Protein AF-A0A6G7XSK5-F1 (afdb_monomer_lite)

Secondary structure (DSSP, 8-state):
-----------S--HHHHHHHHHHHHHHHHTTS-PPPHHHHHHHHHHHHHHHHHHHHHHHHHHHHHHHHHHHHH-

Foldseek 3Di:
DDDPPPPPPPPPCPVVNVVVVVVVVVVVVVVVPDDDDPVVVVVVVVVVVVVVVVVVVVVVVVCVVVVVVVVVVPD

pLDDT: mean 85.14, std 13.65, range [52.41, 98.5]

Structure (mmCIF, N/CA/C/O backbone):
data_AF-A0A6G7XSK5-F1
#
_entry.id   AF-A0A6G7XSK5-F1
#
loop_
_atom_site.group_PDB
_atom_site.id
_atom_site.type_symbol
_atom_site.label_atom_id
_atom_site.label_alt_id
_atom_site.label_comp_id
_atom_site.label_asym_id
_atom_site.label_entity_id
_atom_site.label_seq_id
_atom_site.pdbx_PDB_ins_code
_atom_site.Cartn_x
_atom_site.Cartn_y
_atom_site.Cartn_z
_atom_site.occupancy
_atom_site.B_iso_or_equiv
_atom_site.auth_seq_id
_atom_site.auth_comp_id
_atom_site.auth_asym_id
_atom_site.auth_atom_id
_atom_site.pdbx_PDB_model_num
ATOM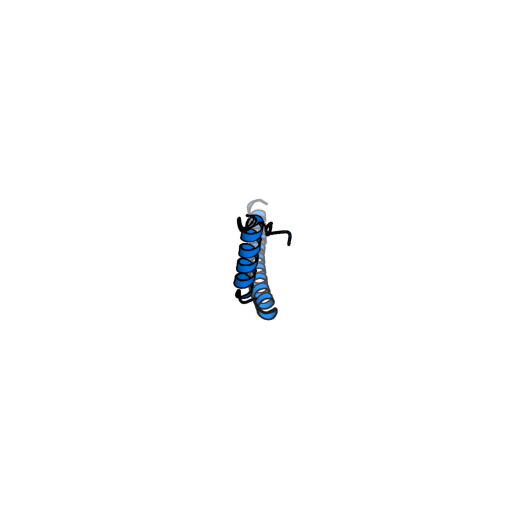 1 N N . MET A 1 1 ? -15.217 1.447 73.062 1.00 63.81 1 MET A N 1
ATOM 2 C CA . MET A 1 1 ? -15.456 0.894 71.714 1.00 63.81 1 MET A CA 1
ATOM 3 C C . MET A 1 1 ? -14.387 1.451 70.806 1.00 63.81 1 MET A C 1
ATOM 5 O O . MET A 1 1 ? -14.301 2.658 70.633 1.00 63.81 1 MET A O 1
ATOM 9 N N . THR A 1 2 ? -13.495 0.556 70.415 1.00 58.88 2 THR A N 1
ATOM 10 C CA . THR A 1 2 ? -12.219 0.788 69.745 1.00 58.88 2 THR A CA 1
ATOM 11 C C . THR A 1 2 ? -12.416 1.149 68.272 1.00 58.88 2 THR A C 1
ATOM 13 O O . THR A 1 2 ? -13.377 0.701 67.654 1.00 58.88 2 THR A O 1
ATOM 16 N N . ASP A 1 3 ? -11.431 1.880 67.750 1.00 55.19 3 ASP A N 1
ATOM 17 C CA . ASP A 1 3 ? -11.021 1.965 66.345 1.00 55.19 3 ASP A CA 1
ATOM 18 C C . ASP A 1 3 ? -11.649 3.047 65.441 1.00 55.19 3 ASP A C 1
ATOM 20 O O . ASP A 1 3 ? -12.556 2.813 64.649 1.00 55.19 3 ASP A O 1
ATOM 24 N N . GLN A 1 4 ? -11.082 4.258 65.515 1.00 62.09 4 GLN A N 1
ATOM 25 C CA . GLN A 1 4 ? -11.120 5.243 64.426 1.00 62.09 4 GLN A CA 1
ATOM 26 C C . GLN A 1 4 ? -9.770 5.310 63.694 1.00 62.09 4 GLN A C 1
ATOM 28 O O . GLN A 1 4 ? -9.238 6.391 63.450 1.00 62.09 4 GLN A O 1
ATOM 33 N N . SER A 1 5 ? -9.206 4.158 63.321 1.00 55.34 5 SER A N 1
ATOM 34 C CA . SER A 1 5 ? -8.066 4.096 62.402 1.00 55.34 5 SER A CA 1
ATOM 35 C C . SER A 1 5 ? -8.492 3.674 60.994 1.00 55.34 5 SER A C 1
ATOM 37 O O . SER A 1 5 ? -7.825 2.900 60.317 1.00 55.34 5 SER A O 1
ATOM 39 N N . VAL A 1 6 ? -9.599 4.235 60.489 1.00 60.03 6 VAL A N 1
ATOM 40 C CA . VAL A 1 6 ? -9.853 4.211 59.041 1.00 60.03 6 VAL A CA 1
ATOM 41 C C . VAL A 1 6 ? -8.939 5.255 58.405 1.00 60.03 6 VAL A C 1
ATOM 43 O O . VAL A 1 6 ? -9.286 6.423 58.228 1.00 60.03 6 VAL A O 1
ATOM 46 N N . SER A 1 7 ? -7.719 4.808 58.137 1.00 52.41 7 SER A N 1
ATOM 47 C CA . SER A 1 7 ? -6.663 5.461 57.380 1.00 52.41 7 SER A CA 1
ATOM 48 C C . SER A 1 7 ? -7.205 6.130 56.110 1.00 52.41 7 SER A C 1
ATOM 50 O O . SER A 1 7 ? -7.351 5.529 55.049 1.00 52.41 7 SER A O 1
ATOM 52 N N . GLN A 1 8 ? -7.441 7.441 56.193 1.00 60.16 8 GLN A N 1
ATOM 53 C CA . GLN A 1 8 ? -7.656 8.341 55.052 1.00 60.16 8 GLN A CA 1
ATOM 54 C C . GLN A 1 8 ? -6.358 8.578 54.254 1.00 60.16 8 GLN A C 1
ATOM 56 O O . GLN A 1 8 ? -6.023 9.703 53.887 1.00 60.16 8 GLN A O 1
ATOM 61 N N . GLN A 1 9 ? -5.585 7.527 53.988 1.00 56.62 9 GLN A N 1
ATOM 62 C CA . GLN A 1 9 ? -4.246 7.660 53.428 1.00 56.62 9 GLN A CA 1
ATOM 63 C C . GLN A 1 9 ? -4.003 6.742 52.236 1.00 56.62 9 GLN A C 1
ATOM 65 O O . GLN A 1 9 ? -2.965 6.124 52.204 1.00 56.62 9 GLN A O 1
ATOM 70 N N . GLU A 1 10 ? -4.881 6.708 51.225 1.00 54.03 10 GLU A N 1
ATOM 71 C CA . GLU A 1 10 ? -4.516 6.251 49.862 1.00 54.03 10 GLU A CA 1
ATOM 72 C C . GLU A 1 10 ? -5.400 6.887 48.763 1.00 54.03 10 GLU A C 1
ATOM 74 O O . GLU A 1 10 ? -5.953 6.222 47.894 1.00 54.03 10 GLU A O 1
ATOM 79 N N . ARG A 1 11 ? -5.546 8.222 48.756 1.00 56.94 11 ARG A N 1
ATOM 80 C CA . ARG A 1 11 ? -6.034 8.959 47.563 1.00 56.94 11 ARG A CA 1
ATOM 81 C C . ARG A 1 11 ? -4.925 9.698 46.810 1.00 56.94 11 ARG A C 1
ATOM 83 O O . ARG A 1 11 ? -5.198 10.577 45.997 1.00 56.94 11 ARG A O 1
ATOM 90 N N . ARG A 1 12 ? -3.658 9.322 47.013 1.00 59.22 12 ARG A N 1
ATOM 91 C CA . ARG A 1 12 ? -2.608 9.600 46.024 1.00 59.22 12 ARG A CA 1
ATOM 92 C C . ARG A 1 12 ? -2.764 8.558 44.926 1.00 59.22 12 ARG A C 1
ATOM 94 O O . ARG A 1 12 ? -2.199 7.479 45.021 1.00 59.22 12 ARG A O 1
ATOM 101 N N . GLY A 1 13 ? -3.604 8.849 43.930 1.00 62.06 13 GLY A N 1
ATOM 102 C CA . GLY A 1 13 ? -3.804 7.956 42.790 1.00 62.06 13 GLY A CA 1
ATOM 103 C C . GLY A 1 13 ? -2.451 7.544 42.212 1.00 62.06 13 GLY A C 1
ATOM 104 O O . GLY A 1 13 ? -1.722 8.398 41.704 1.00 62.06 13 GLY A O 1
ATOM 105 N N . ASN A 1 14 ? -2.119 6.260 42.356 1.00 79.00 14 ASN A N 1
ATOM 106 C CA . ASN A 1 14 ? -0.838 5.686 41.968 1.00 79.00 14 ASN A CA 1
ATOM 107 C C . ASN A 1 14 ? -0.539 6.078 40.501 1.00 79.00 14 ASN A C 1
ATOM 109 O O . ASN A 1 14 ? -1.450 5.994 39.669 1.00 79.00 14 ASN A O 1
ATOM 113 N N . PRO A 1 15 ? 0.683 6.504 40.127 1.00 78.12 15 PRO A N 1
ATOM 114 C CA . PRO A 1 15 ? 1.008 6.847 38.733 1.00 78.12 15 PRO A CA 1
ATOM 115 C C . PRO A 1 15 ? 0.710 5.690 37.763 1.00 78.12 15 PRO A C 1
ATOM 117 O O . PRO A 1 15 ? 0.294 5.913 36.628 1.00 78.12 15 PRO A O 1
ATOM 120 N N . ILE A 1 16 ? 0.797 4.453 38.258 1.00 82.56 16 ILE A N 1
ATOM 121 C CA . ILE A 1 16 ? 0.407 3.223 37.559 1.00 82.56 16 ILE A CA 1
ATOM 122 C C . ILE A 1 16 ? -1.093 3.216 37.212 1.00 82.56 16 ILE A C 1
ATOM 124 O O . ILE A 1 16 ? -1.476 2.837 36.107 1.00 82.56 16 ILE A O 1
ATOM 128 N N . THR A 1 17 ? -1.950 3.699 38.114 1.00 84.50 17 THR A N 1
ATOM 129 C CA . THR A 1 17 ? -3.401 3.809 37.900 1.00 84.50 17 THR A CA 1
ATOM 130 C C . THR A 1 17 ? -3.740 4.860 36.842 1.00 84.50 17 THR A C 1
ATOM 132 O O . THR A 1 17 ? -4.681 4.689 36.072 1.00 84.50 17 THR A O 1
ATOM 135 N N . ARG A 1 18 ? -2.964 5.946 36.752 1.00 83.25 18 ARG A N 1
ATOM 136 C CA . ARG A 1 18 ? -3.139 6.956 35.693 1.00 83.25 18 ARG A CA 1
ATOM 137 C C . ARG A 1 18 ? -2.747 6.406 34.322 1.00 83.25 18 ARG A C 1
ATOM 139 O O . ARG A 1 18 ? -3.474 6.617 33.354 1.00 83.25 18 ARG A O 1
ATOM 146 N N . LEU A 1 19 ? -1.640 5.666 34.250 1.00 88.19 19 LEU A N 1
ATOM 147 C CA . LEU A 1 19 ? -1.175 5.040 33.013 1.00 88.19 19 LEU A CA 1
ATOM 148 C C . LEU A 1 19 ? -2.149 3.962 32.512 1.00 88.19 19 LEU A C 1
ATOM 150 O O . LEU A 1 19 ? -2.445 3.909 31.321 1.00 88.19 19 LEU A O 1
ATOM 154 N N . SER A 1 20 ? -2.702 3.141 33.409 1.00 88.00 20 SER A N 1
ATOM 155 C CA . SER A 1 20 ? -3.680 2.115 33.029 1.00 88.00 20 SER A CA 1
ATOM 156 C C . SER A 1 20 ? -4.988 2.718 32.506 1.00 88.00 20 SER A C 1
ATOM 158 O O . SER A 1 20 ? -5.544 2.216 31.529 1.00 88.00 20 SER A O 1
ATOM 160 N N . LEU A 1 21 ? -5.451 3.829 33.090 1.00 87.81 21 LEU A N 1
ATOM 161 C CA . LEU A 1 21 ? -6.605 4.582 32.589 1.00 87.81 21 LEU A CA 1
ATOM 162 C C . LEU A 1 21 ? -6.343 5.174 31.198 1.00 87.81 21 LEU A C 1
ATOM 164 O O . LEU A 1 21 ? -7.197 5.049 30.322 1.00 87.81 21 LEU A O 1
ATOM 168 N N . PHE A 1 22 ? -5.159 5.749 30.972 1.00 88.12 22 PHE A N 1
ATOM 169 C CA . PHE A 1 22 ? -4.759 6.289 29.671 1.00 88.12 22 PHE A CA 1
ATOM 170 C C . PHE A 1 22 ? -4.710 5.207 28.580 1.00 88.12 22 PHE A C 1
ATOM 172 O O . PHE A 1 22 ? -5.312 5.371 27.522 1.00 88.12 22 PHE A O 1
ATOM 179 N N . LEU A 1 23 ? -4.079 4.058 28.844 1.00 92.88 23 LEU A N 1
ATOM 180 C CA . LEU A 1 23 ? -4.048 2.937 27.893 1.00 92.88 23 LEU A CA 1
ATOM 181 C C . LEU A 1 23 ? -5.456 2.440 27.552 1.00 92.88 23 LEU A C 1
ATOM 183 O O . LEU A 1 23 ? -5.759 2.139 26.398 1.00 92.88 23 LEU A O 1
ATOM 187 N N . ARG A 1 24 ? -6.345 2.398 28.547 1.00 91.81 24 ARG A N 1
ATOM 188 C CA . ARG A 1 24 ? -7.740 1.994 28.357 1.00 91.81 24 ARG A CA 1
ATOM 189 C C . ARG A 1 24 ? -8.514 2.991 27.486 1.00 91.81 24 ARG A C 1
ATOM 191 O O . ARG A 1 24 ? -9.339 2.562 26.683 1.00 91.81 24 ARG A O 1
ATOM 198 N N . GLN A 1 25 ? -8.218 4.288 27.596 1.00 92.38 25 GLN A N 1
ATOM 199 C CA . GLN A 1 25 ? -8.746 5.328 26.704 1.00 92.38 25 GLN A CA 1
ATOM 200 C C . GLN A 1 25 ? -8.202 5.190 25.276 1.00 92.38 25 GLN A 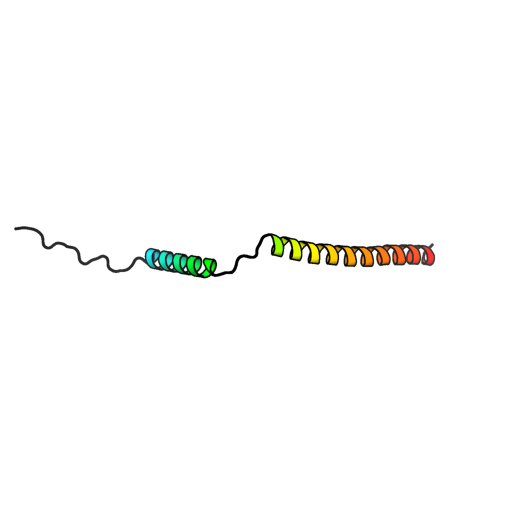C 1
ATOM 202 O O . GLN A 1 25 ? -8.986 5.223 24.332 1.00 92.38 25 GLN A O 1
ATOM 207 N N . VAL A 1 26 ? -6.896 4.954 25.105 1.00 92.56 26 VAL A N 1
ATOM 208 C CA . VAL A 1 26 ? -6.279 4.733 23.783 1.00 92.56 26 VAL A CA 1
ATOM 209 C C . VAL A 1 26 ? -6.913 3.536 23.080 1.00 92.56 26 VAL A C 1
ATOM 211 O O . VAL A 1 26 ? -7.322 3.652 21.932 1.00 92.56 26 VAL A O 1
ATOM 214 N N . VAL A 1 27 ? -7.079 2.401 23.767 1.00 92.50 27 VAL A N 1
ATOM 215 C CA . VAL A 1 27 ? -7.748 1.221 23.193 1.00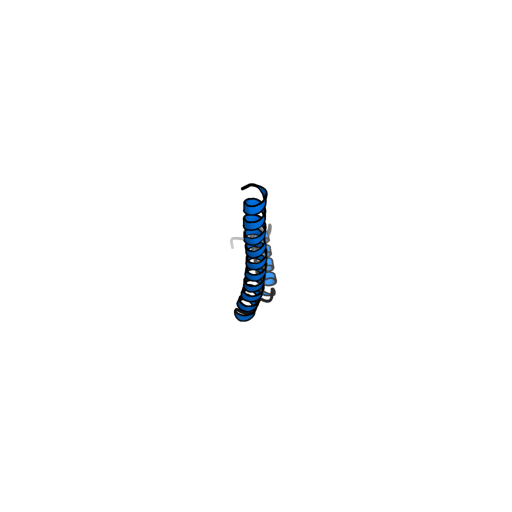 92.50 27 VAL A CA 1
ATOM 216 C C . VAL A 1 27 ? -9.203 1.526 22.825 1.00 92.50 27 VAL A C 1
ATOM 218 O O . VAL A 1 27 ? -9.676 1.066 21.788 1.00 92.50 27 VAL A O 1
ATOM 221 N N . ALA A 1 28 ? -9.921 2.311 23.634 1.00 91.50 28 ALA A N 1
ATOM 222 C CA . ALA A 1 28 ? -11.289 2.715 23.316 1.00 91.50 28 ALA A CA 1
ATOM 223 C C . ALA A 1 28 ? -11.364 3.583 22.046 1.00 91.50 28 ALA A C 1
ATOM 225 O O . ALA A 1 28 ? -12.275 3.393 21.242 1.00 91.50 28 ALA A O 1
ATOM 226 N N . GLU A 1 29 ? -10.394 4.474 21.831 1.00 91.44 29 GLU A N 1
ATOM 227 C CA . GLU A 1 29 ? -10.312 5.304 20.625 1.00 91.44 29 GLU A CA 1
ATOM 228 C C . GLU A 1 29 ? -9.852 4.493 19.405 1.00 91.44 29 GLU A C 1
ATOM 230 O O . GLU A 1 29 ? -10.434 4.602 18.330 1.00 91.44 29 GLU A O 1
ATOM 235 N N . LEU A 1 30 ? -8.882 3.589 19.577 1.00 89.75 30 LEU A N 1
ATOM 236 C CA . LEU A 1 30 ? -8.413 2.683 18.523 1.00 89.75 30 LEU A CA 1
ATOM 237 C C . LEU A 1 30 ? -9.509 1.732 18.027 1.00 89.75 30 LEU A C 1
ATOM 239 O O . LEU A 1 30 ? -9.488 1.326 16.870 1.00 89.75 30 LEU A O 1
ATOM 243 N N . ARG A 1 31 ? -10.501 1.392 18.858 1.00 88.12 31 ARG A N 1
ATOM 244 C CA . ARG A 1 31 ? -11.673 0.611 18.420 1.00 88.12 31 ARG A CA 1
ATOM 245 C C . ARG A 1 31 ? -12.630 1.403 17.526 1.00 88.12 31 ARG A C 1
ATOM 247 O O . ARG A 1 31 ? -13.450 0.780 16.859 1.00 88.12 31 ARG A O 1
ATOM 254 N N . LYS A 1 32 ? -12.535 2.739 17.503 1.00 87.69 32 LYS A N 1
ATOM 255 C CA . LYS A 1 32 ? -13.288 3.599 16.574 1.00 87.69 32 LYS A CA 1
ATOM 256 C C . LYS A 1 32 ? -12.619 3.712 15.209 1.00 87.69 32 LYS A C 1
ATOM 258 O O . LYS A 1 32 ? -13.250 4.196 14.272 1.00 87.69 32 LYS A O 1
ATOM 263 N N . VAL A 1 33 ? -11.366 3.274 15.078 1.00 89.12 33 VAL A N 1
ATOM 264 C CA . VAL A 1 33 ? -10.746 3.139 13.762 1.00 89.12 33 VAL A CA 1
ATOM 265 C C . VAL A 1 33 ? -11.539 2.101 12.989 1.00 89.12 33 VAL A C 1
ATOM 267 O O . VAL A 1 33 ? -11.704 0.959 13.417 1.00 89.12 33 VAL A O 1
ATOM 270 N N . VAL A 1 34 ? -12.063 2.529 11.849 1.00 82.69 34 VAL A N 1
ATOM 271 C CA . VAL A 1 34 ? -12.826 1.675 10.952 1.00 82.69 34 VAL A CA 1
ATOM 272 C C . VAL A 1 34 ? -11.855 0.657 10.368 1.00 82.69 34 VAL A C 1
ATOM 274 O O . VAL A 1 34 ? -11.018 0.992 9.531 1.00 82.69 34 VAL A O 1
ATOM 277 N N . TRP A 1 35 ? -11.922 -0.581 10.853 1.00 84.31 35 TRP A N 1
ATOM 278 C CA . TRP A 1 35 ? -11.076 -1.641 10.329 1.00 84.31 35 TRP A CA 1
ATOM 279 C C . TRP A 1 35 ? -11.560 -2.023 8.933 1.00 84.31 35 TRP A C 1
ATOM 281 O O . TRP A 1 35 ? -12.747 -2.323 8.758 1.00 84.31 35 TRP A O 1
ATOM 291 N N . PRO A 1 36 ? -10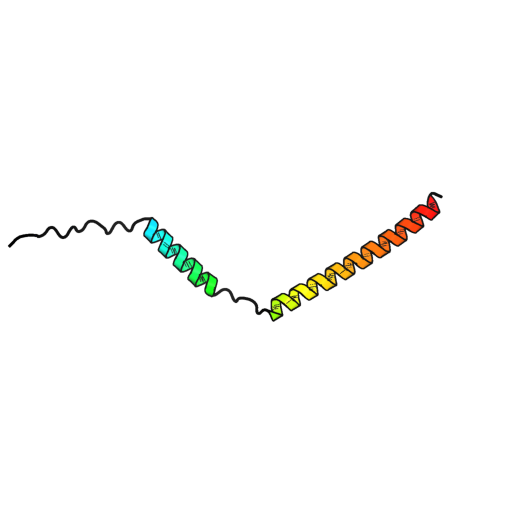.665 -1.999 7.934 1.00 83.12 36 PRO A N 1
ATOM 292 C CA . PRO A 1 36 ? -11.040 -2.304 6.569 1.00 83.12 36 PRO A CA 1
ATOM 293 C C . PRO A 1 36 ? -11.522 -3.751 6.468 1.00 83.12 36 PRO A C 1
ATOM 295 O O . PRO A 1 36 ? -11.019 -4.653 7.145 1.00 83.12 36 PRO A O 1
ATOM 298 N N . THR A 1 37 ? -12.510 -3.993 5.609 1.00 92.12 37 THR A N 1
ATOM 299 C CA . THR A 1 37 ? -12.993 -5.355 5.365 1.00 92.12 37 THR A CA 1
ATOM 300 C C . THR A 1 37 ? -11.934 -6.159 4.610 1.00 92.12 37 THR A C 1
ATOM 302 O O . THR A 1 37 ? -11.117 -5.609 3.869 1.00 92.12 37 THR A O 1
ATOM 305 N N . ARG A 1 38 ? -11.960 -7.493 4.744 1.00 90.12 38 ARG A N 1
ATOM 306 C CA . ARG A 1 38 ? -11.035 -8.385 4.015 1.00 90.12 38 ARG A CA 1
ATOM 307 C C . ARG A 1 38 ? -11.039 -8.122 2.506 1.00 90.12 38 ARG A C 1
ATOM 309 O O . ARG A 1 38 ? -9.995 -8.205 1.870 1.00 90.12 38 ARG A O 1
ATOM 316 N N . GLN A 1 39 ? -12.195 -7.759 1.954 1.00 92.62 39 GLN A N 1
ATOM 317 C CA . GLN A 1 39 ? -12.341 -7.423 0.543 1.00 92.62 39 GLN A CA 1
ATOM 318 C C . GLN A 1 39 ? -11.554 -6.165 0.157 1.00 92.62 39 GLN A C 1
ATOM 320 O O . GLN A 1 39 ? -10.872 -6.181 -0.859 1.00 92.62 39 GLN A O 1
ATOM 325 N N . GLN A 1 40 ? -11.585 -5.106 0.973 1.00 90.62 40 GLN A N 1
ATOM 326 C CA . GLN A 1 40 ? -10.823 -3.879 0.703 1.00 90.62 40 GLN A CA 1
ATOM 327 C C . GLN A 1 40 ? -9.317 -4.154 0.679 1.00 90.62 40 GLN A C 1
ATOM 329 O O . GLN A 1 40 ? -8.626 -3.707 -0.232 1.00 90.62 40 GLN A O 1
ATOM 334 N N . LEU A 1 41 ? -8.825 -4.953 1.632 1.00 93.00 41 LEU A N 1
ATOM 335 C CA . LEU A 1 41 ? -7.416 -5.352 1.688 1.00 93.00 41 LEU A CA 1
ATOM 336 C C . LEU A 1 41 ? -6.986 -6.102 0.424 1.00 93.00 41 LEU A C 1
ATOM 338 O O . LEU A 1 41 ? -5.952 -5.785 -0.158 1.00 93.00 41 LEU A O 1
ATOM 342 N N . VAL A 1 42 ? -7.796 -7.068 -0.018 1.00 96.69 42 VAL A N 1
ATOM 343 C CA . VAL A 1 42 ? -7.515 -7.858 -1.224 1.00 96.69 42 VAL A CA 1
ATOM 344 C C . VAL A 1 42 ? -7.568 -6.984 -2.478 1.00 96.69 42 VAL A C 1
ATOM 346 O O . VAL A 1 42 ? -6.687 -7.097 -3.324 1.00 96.69 42 VAL A O 1
ATOM 349 N N . THR A 1 43 ? -8.537 -6.074 -2.590 1.00 95.12 43 THR A N 1
ATOM 350 C CA . THR A 1 43 ? -8.611 -5.136 -3.718 1.00 95.12 43 THR A CA 1
ATOM 351 C C . THR A 1 43 ? -7.371 -4.248 -3.784 1.00 95.12 43 THR A C 1
ATOM 353 O O . THR A 1 43 ? -6.752 -4.154 -4.839 1.00 95.12 43 THR A O 1
ATOM 356 N N . TYR A 1 44 ? -6.965 -3.633 -2.669 1.00 94.56 44 TYR A N 1
ATOM 357 C CA . TYR A 1 44 ? -5.772 -2.782 -2.646 1.00 94.56 44 TYR A CA 1
ATOM 358 C C . TYR A 1 44 ? -4.496 -3.571 -2.937 1.00 94.56 44 TYR A C 1
ATOM 360 O O . TYR A 1 44 ? -3.644 -3.097 -3.685 1.00 94.56 44 TYR A O 1
ATOM 368 N N . PHE A 1 45 ? -4.395 -4.798 -2.425 1.00 96.38 45 PHE A N 1
ATOM 369 C CA . PHE A 1 45 ? -3.308 -5.709 -2.763 1.00 96.38 45 PHE A CA 1
ATOM 370 C C . PHE A 1 45 ? -3.234 -5.978 -4.273 1.00 96.38 45 PHE A C 1
ATOM 372 O O . PHE A 1 45 ? -2.166 -5.830 -4.861 1.00 96.38 45 PHE A O 1
ATOM 379 N N . TRP A 1 46 ? -4.358 -6.306 -4.918 1.00 98.00 46 TRP A N 1
ATOM 380 C CA . TRP A 1 46 ? -4.394 -6.561 -6.361 1.00 98.00 46 TRP A CA 1
ATOM 381 C C . TRP A 1 46 ? -4.035 -5.335 -7.193 1.00 98.00 46 TRP A C 1
ATOM 383 O O . TRP A 1 46 ? -3.292 -5.465 -8.162 1.00 98.00 46 TRP A O 1
ATOM 393 N N . VAL A 1 47 ? -4.515 -4.149 -6.809 1.00 97.19 47 VAL A N 1
ATOM 394 C CA . VAL A 1 47 ? -4.164 -2.895 -7.493 1.00 97.19 47 VAL A CA 1
ATOM 395 C C . VAL A 1 47 ? -2.648 -2.686 -7.483 1.00 97.19 47 VAL A C 1
ATOM 397 O O . VAL A 1 47 ? -2.056 -2.444 -8.534 1.00 97.19 47 VAL A O 1
ATOM 400 N N . VAL A 1 48 ? -2.008 -2.834 -6.318 1.00 97.69 48 VAL A N 1
ATOM 401 C CA . VAL A 1 48 ? -0.550 -2.691 -6.192 1.00 97.69 48 VAL A CA 1
ATOM 402 C C . VAL A 1 48 ? 0.180 -3.795 -6.958 1.00 97.69 48 VAL A C 1
ATOM 404 O O . VAL A 1 48 ? 1.151 -3.509 -7.653 1.00 97.69 48 VAL A O 1
ATOM 407 N N . LEU A 1 49 ? -0.296 -5.040 -6.890 1.00 98.44 49 LEU A N 1
ATOM 408 C CA . LEU A 1 49 ? 0.321 -6.166 -7.588 1.00 98.44 49 LEU A CA 1
ATOM 409 C C . LEU A 1 49 ? 0.324 -5.960 -9.109 1.00 98.44 49 LEU A C 1
ATOM 411 O O . LEU A 1 49 ? 1.366 -6.108 -9.743 1.00 98.44 49 LEU A O 1
ATOM 415 N N . VAL A 1 50 ? -0.812 -5.566 -9.690 1.00 98.38 50 VAL A N 1
ATOM 416 C CA . VAL A 1 50 ? -0.916 -5.269 -11.128 1.00 98.38 50 V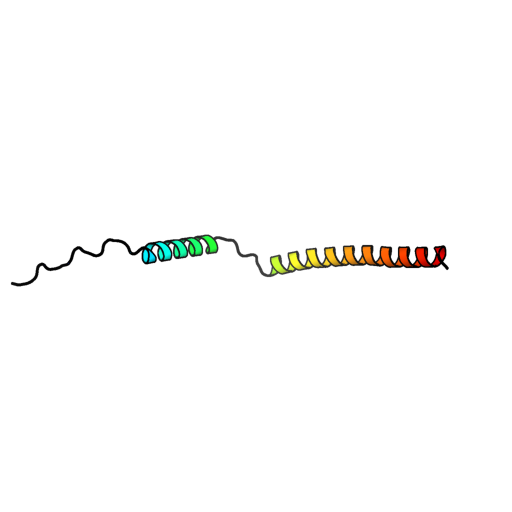AL A CA 1
ATOM 417 C C . VAL A 1 50 ? 0.005 -4.111 -11.506 1.00 98.38 50 VAL A C 1
ATOM 419 O O . VAL A 1 50 ? 0.728 -4.206 -12.496 1.00 98.38 50 VAL A O 1
ATOM 422 N N . PHE A 1 51 ? 0.033 -3.045 -10.704 1.00 98.25 51 PHE A N 1
ATOM 423 C CA . PHE A 1 51 ? 0.915 -1.904 -10.943 1.00 98.25 51 PHE A CA 1
ATOM 424 C C . PHE A 1 51 ? 2.398 -2.310 -10.978 1.00 98.25 51 PHE A C 1
ATOM 426 O O . PHE A 1 51 ? 3.113 -1.963 -11.918 1.00 98.25 51 PHE A O 1
ATOM 433 N N . VAL A 1 52 ? 2.850 -3.102 -10.001 1.00 98.31 52 VAL A N 1
ATOM 434 C CA . VAL A 1 52 ? 4.232 -3.602 -9.937 1.00 98.31 52 VAL A CA 1
ATOM 435 C C . VAL A 1 52 ? 4.566 -4.470 -11.151 1.00 98.31 52 VAL A C 1
ATOM 437 O O . VAL A 1 52 ? 5.621 -4.283 -11.752 1.00 98.31 52 VAL A O 1
ATOM 440 N N . VAL A 1 53 ? 3.666 -5.370 -11.560 1.00 98.50 53 VAL A N 1
ATOM 441 C CA . VAL A 1 53 ? 3.866 -6.231 -12.739 1.00 98.50 53 VAL A CA 1
ATOM 442 C C . VAL A 1 53 ? 4.025 -5.408 -14.019 1.00 98.50 53 VAL A C 1
ATOM 444 O O . VAL A 1 53 ? 4.893 -5.715 -14.837 1.00 98.50 53 VAL A O 1
ATOM 447 N N . VAL A 1 54 ? 3.240 -4.341 -14.193 1.00 98.31 54 VAL A N 1
ATOM 448 C CA . VAL A 1 54 ? 3.367 -3.445 -15.354 1.00 98.31 54 VAL A CA 1
ATOM 449 C C . VAL A 1 54 ? 4.737 -2.770 -15.374 1.00 98.31 54 VAL A C 1
ATOM 451 O O . VAL A 1 54 ? 5.416 -2.808 -16.399 1.00 98.31 54 VAL A O 1
ATOM 454 N N . VAL A 1 55 ? 5.180 -2.205 -14.246 1.00 98.06 55 VAL A N 1
ATOM 455 C CA . VAL A 1 55 ? 6.502 -1.561 -14.155 1.00 98.06 55 VAL A CA 1
ATOM 456 C C . VAL A 1 55 ? 7.621 -2.569 -14.414 1.00 98.06 55 VAL A C 1
ATOM 458 O O . VAL A 1 55 ? 8.505 -2.292 -15.220 1.00 98.06 55 VAL A O 1
ATOM 461 N N . MET A 1 56 ? 7.561 -3.757 -13.805 1.00 98.00 56 MET A N 1
ATOM 462 C CA . MET A 1 56 ? 8.532 -4.830 -14.045 1.00 98.00 56 MET A CA 1
ATOM 463 C C . MET A 1 56 ? 8.589 -5.227 -15.519 1.00 98.00 56 MET A C 1
ATOM 465 O O . MET A 1 56 ? 9.678 -5.416 -16.055 1.00 98.00 56 MET A O 1
ATOM 469 N N . THR A 1 57 ? 7.435 -5.320 -16.182 1.00 97.88 57 THR A N 1
ATOM 470 C CA . THR A 1 57 ? 7.353 -5.659 -17.608 1.00 97.88 57 THR A CA 1
ATOM 471 C C . THR A 1 57 ? 8.005 -4.582 -18.465 1.00 97.88 57 THR A C 1
ATOM 473 O O . THR A 1 57 ? 8.806 -4.912 -19.333 1.00 97.88 57 THR A O 1
ATOM 476 N N . LEU A 1 58 ? 7.705 -3.304 -18.211 1.00 97.31 58 LEU A N 1
ATOM 477 C CA . LEU A 1 58 ? 8.299 -2.183 -18.943 1.00 97.31 58 LEU A CA 1
ATOM 478 C C . LEU A 1 58 ? 9.818 -2.134 -18.769 1.00 97.31 58 LEU A C 1
ATOM 480 O O . LEU A 1 58 ? 10.535 -2.047 -19.762 1.00 97.31 58 LEU A O 1
ATOM 484 N N . VAL A 1 59 ? 10.300 -2.230 -17.527 1.00 96.75 59 VAL A N 1
ATOM 485 C CA . VAL A 1 59 ? 11.736 -2.244 -17.216 1.00 96.75 59 VAL A CA 1
ATOM 486 C C . VAL A 1 59 ? 12.410 -3.429 -17.902 1.00 96.75 59 VAL A C 1
ATOM 488 O O . VAL A 1 59 ? 13.350 -3.224 -18.659 1.00 96.75 59 VAL A O 1
ATOM 491 N N . SER A 1 60 ? 11.843 -4.632 -17.780 1.00 95.56 60 SER A N 1
ATOM 492 C CA . SER A 1 60 ? 12.380 -5.834 -18.434 1.00 95.56 60 SER A CA 1
ATOM 493 C C . SER A 1 60 ? 12.435 -5.697 -19.959 1.00 95.56 60 SER A C 1
ATOM 495 O O . SER A 1 60 ? 13.398 -6.128 -20.589 1.00 95.56 60 SER A O 1
ATOM 497 N N . LEU A 1 61 ? 11.418 -5.091 -20.581 1.00 95.75 61 LEU A N 1
ATOM 498 C CA . LEU A 1 61 ? 11.411 -4.843 -22.025 1.00 95.75 61 LEU A CA 1
ATOM 499 C C . LEU A 1 61 ? 12.538 -3.897 -22.435 1.00 95.75 61 LEU A C 1
ATOM 501 O O . LEU A 1 61 ? 13.218 -4.142 -23.433 1.00 95.75 61 LEU A O 1
ATOM 505 N N . LEU A 1 62 ? 12.725 -2.824 -21.666 1.00 95.19 62 LEU A N 1
ATOM 506 C CA . LEU A 1 62 ? 13.794 -1.863 -21.886 1.00 95.19 62 LEU A CA 1
ATOM 507 C C . LEU A 1 62 ? 15.161 -2.521 -21.686 1.00 95.19 62 LEU A C 1
ATOM 509 O O . LEU A 1 62 ? 16.001 -2.386 -22.566 1.00 95.19 62 LEU A O 1
ATOM 513 N N . ASP A 1 63 ? 15.366 -3.298 -20.623 1.00 92.06 63 ASP A N 1
ATOM 514 C CA . ASP A 1 63 ? 16.619 -4.017 -20.361 1.00 92.06 63 ASP A CA 1
ATOM 515 C C . ASP A 1 63 ? 16.988 -4.959 -21.515 1.00 92.06 63 ASP A C 1
ATOM 517 O O . ASP A 1 63 ? 18.129 -4.970 -21.980 1.00 92.06 63 ASP A O 1
ATOM 521 N N . LEU A 1 64 ? 16.015 -5.711 -22.043 1.00 91.50 64 LEU A N 1
ATOM 522 C CA . LEU A 1 64 ? 16.224 -6.581 -23.204 1.00 91.50 64 LEU A CA 1
ATOM 523 C C . LEU A 1 64 ? 16.492 -5.784 -24.487 1.00 91.50 64 LEU A C 1
ATOM 525 O O . LEU A 1 64 ? 17.314 -6.193 -25.310 1.00 91.50 64 LEU A O 1
ATOM 529 N N . GLY A 1 65 ? 15.798 -4.659 -24.672 1.00 90.94 65 GLY A N 1
ATOM 530 C CA . GLY A 1 65 ? 15.992 -3.758 -25.805 1.00 90.94 65 GLY A CA 1
ATOM 531 C C . GLY A 1 65 ? 17.390 -3.145 -25.805 1.00 90.94 65 GLY A C 1
ATOM 532 O O . GLY A 1 65 ? 18.126 -3.283 -26.781 1.00 90.94 65 GLY A O 1
ATOM 533 N N . PHE A 1 66 ? 17.785 -2.536 -24.688 1.00 90.44 66 PHE A N 1
ATOM 534 C CA . PHE A 1 66 ? 19.108 -1.955 -24.495 1.00 90.44 66 PHE A CA 1
ATOM 535 C C . PHE A 1 66 ? 20.206 -3.014 -24.538 1.00 90.44 66 PHE A C 1
ATOM 537 O O . PHE A 1 66 ? 21.221 -2.781 -25.182 1.00 90.44 66 PHE A O 1
ATOM 544 N N . GLY A 1 67 ? 20.004 -4.194 -23.948 1.00 88.31 67 GLY A N 1
ATOM 545 C CA . GLY A 1 67 ? 20.975 -5.288 -24.003 1.00 88.31 67 GLY A CA 1
ATOM 546 C C . GLY A 1 67 ? 21.302 -5.712 -25.438 1.00 88.31 67 GLY A C 1
ATOM 547 O O . GLY A 1 67 ? 22.473 -5.827 -25.799 1.00 88.31 67 GLY A O 1
ATOM 548 N N . LYS A 1 68 ? 20.282 -5.862 -26.294 1.00 85.31 68 LYS A N 1
ATOM 549 C CA . LYS A 1 68 ? 20.483 -6.152 -27.725 1.00 85.31 68 LYS A CA 1
ATOM 550 C C . LYS A 1 68 ? 21.175 -5.008 -28.462 1.00 85.31 68 LYS A C 1
ATOM 552 O O . LYS A 1 68 ? 22.023 -5.260 -29.312 1.00 85.31 68 LYS A O 1
ATOM 557 N N . LEU A 1 69 ? 20.817 -3.768 -28.141 1.00 86.00 69 LEU A N 1
ATOM 558 C C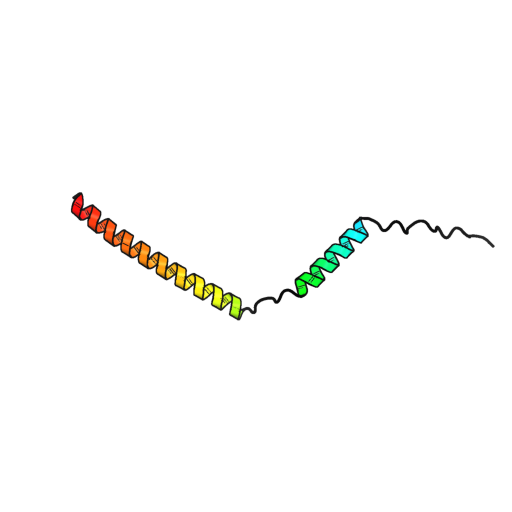A . LEU A 1 69 ? 21.370 -2.577 -28.781 1.00 86.00 69 LEU A CA 1
ATOM 559 C C . LEU A 1 69 ? 22.848 -2.382 -28.413 1.00 86.00 69 LEU A C 1
ATOM 561 O O . LEU A 1 69 ? 23.664 -2.100 -29.280 1.00 86.00 69 LEU A O 1
ATOM 565 N N . MET A 1 70 ? 23.211 -2.622 -27.153 1.00 89.38 70 MET A N 1
ATOM 566 C CA . MET A 1 70 ? 24.601 -2.626 -26.695 1.00 89.38 70 MET A CA 1
ATOM 567 C C . MET A 1 70 ? 25.407 -3.744 -27.362 1.00 89.38 70 MET A C 1
ATOM 569 O O . MET A 1 70 ? 26.492 -3.477 -27.866 1.00 89.38 70 MET A O 1
ATOM 573 N N . PHE A 1 71 ? 24.875 -4.970 -27.436 1.00 85.75 71 PHE A N 1
ATOM 574 C CA . PHE A 1 71 ? 25.556 -6.063 -28.139 1.00 85.75 71 PHE A CA 1
ATOM 575 C C . PHE A 1 71 ? 25.819 -5.714 -29.609 1.00 85.75 71 PHE A C 1
ATOM 577 O O . PHE A 1 71 ? 26.915 -5.938 -30.095 1.00 85.75 71 PHE A O 1
ATOM 584 N N . ALA A 1 72 ? 24.850 -5.105 -30.297 1.00 85.75 72 ALA A N 1
ATOM 585 C CA . ALA A 1 72 ? 25.009 -4.702 -31.693 1.00 85.75 72 ALA A CA 1
ATOM 586 C C . ALA A 1 72 ? 26.005 -3.546 -31.913 1.00 85.75 72 ALA A C 1
ATOM 588 O O . ALA A 1 72 ? 26.528 -3.412 -33.013 1.00 85.75 72 ALA A O 1
ATOM 589 N N . LEU A 1 73 ? 26.231 -2.688 -30.912 1.00 86.81 73 LEU A N 1
ATOM 590 C CA . LEU A 1 73 ? 27.153 -1.549 -31.019 1.00 86.81 73 LEU A CA 1
ATOM 591 C C . LEU A 1 73 ? 28.600 -1.894 -30.643 1.00 86.81 73 LEU A C 1
ATOM 593 O O . LEU A 1 73 ? 29.514 -1.214 -31.103 1.00 86.81 73 LEU A O 1
ATOM 597 N N . PHE A 1 74 ? 28.805 -2.893 -29.782 1.00 83.56 74 PHE A N 1
ATOM 598 C CA . PHE A 1 74 ? 30.119 -3.235 -29.224 1.00 83.56 74 PHE A CA 1
ATOM 599 C C . PHE A 1 74 ? 30.670 -4.599 -29.679 1.00 83.56 74 PHE A C 1
ATOM 601 O O . PHE A 1 74 ? 31.789 -4.937 -29.287 1.00 83.56 74 PHE A O 1
ATOM 608 N N . ALA A 1 75 ? 29.915 -5.374 -30.465 1.00 65.06 75 ALA A N 1
ATOM 609 C CA . ALA A 1 75 ? 30.375 -6.596 -31.137 1.00 65.06 75 ALA A CA 1
ATOM 610 C C . ALA A 1 75 ? 30.758 -6.309 -32.594 1.00 65.06 75 ALA A C 1
ATOM 612 O O . ALA A 1 75 ? 31.727 -6.944 -33.066 1.00 65.06 75 ALA A O 1
#

Radius of gyration: 32.63 Å; chains: 1; bounding box: 46×18×103 Å

Sequence (75 aa):
MTDQSVSQQERRGNPITRLSLFLRQVVAELRKVVWPTRQQLVTYFWVVLVFVVVVMTLVSLLDLGFGKLMFALFA